Protein AF-A0A7V5C3E3-F1 (afdb_monomer_lite)

pLDDT: mean 86.96, std 15.39, range [32.84, 98.62]

Structure (mmCIF, N/CA/C/O backbone):
data_AF-A0A7V5C3E3-F1
#
_entry.id   AF-A0A7V5C3E3-F1
#
loop_
_atom_site.group_PDB
_atom_site.id
_atom_site.type_symbol
_atom_site.label_atom_id
_atom_site.label_alt_id
_atom_site.label_comp_id
_atom_site.label_asym_id
_atom_site.label_entity_id
_atom_site.label_seq_id
_atom_site.pdbx_PDB_ins_code
_atom_site.Cartn_x
_atom_site.Cartn_y
_atom_site.Cartn_z
_atom_site.occupancy
_atom_site.B_iso_or_equiv
_atom_site.auth_seq_id
_atom_site.auth_comp_id
_atom_site.auth_asym_id
_atom_site.auth_atom_id
_atom_site.pdbx_PDB_model_num
ATOM 1 N N . MET A 1 1 ? -16.998 13.649 22.412 1.00 50.53 1 MET A N 1
ATOM 2 C CA . MET A 1 1 ? -16.011 12.988 21.528 1.00 50.53 1 MET A CA 1
ATOM 3 C C . MET A 1 1 ? -15.447 14.058 20.609 1.00 50.53 1 MET A C 1
ATOM 5 O O . MET A 1 1 ? -16.243 14.805 20.057 1.00 50.53 1 MET A O 1
ATOM 9 N N . GLY A 1 2 ? -14.121 14.211 20.520 1.00 57.56 2 GLY A N 1
ATOM 10 C CA . GLY A 1 2 ? -13.509 15.128 19.543 1.00 57.56 2 GLY A CA 1
ATOM 11 C C . GLY A 1 2 ? -13.752 14.654 18.101 1.00 57.56 2 GLY A C 1
ATOM 12 O O . GLY A 1 2 ? -14.303 13.574 17.920 1.00 57.56 2 GLY A O 1
ATOM 13 N N . PRO A 1 3 ? -13.367 15.414 17.065 1.00 66.06 3 PRO A N 1
ATOM 14 C CA . PRO A 1 3 ? -13.504 14.966 15.680 1.00 66.06 3 PRO A CA 1
ATOM 15 C C . PRO A 1 3 ? -12.505 13.845 15.348 1.00 66.06 3 PRO A C 1
ATOM 17 O O . PRO A 1 3 ? -11.368 13.853 15.835 1.00 66.06 3 PRO A O 1
ATOM 20 N N . LEU A 1 4 ? -12.932 12.885 14.516 1.00 75.44 4 LEU A N 1
ATOM 21 C CA . LEU A 1 4 ? -12.029 11.980 13.798 1.00 75.44 4 LEU A CA 1
ATOM 22 C C . LEU A 1 4 ? -11.173 12.827 12.853 1.00 75.44 4 LEU A C 1
ATOM 24 O O . LEU A 1 4 ? -11.699 13.698 12.160 1.00 75.44 4 LEU A O 1
ATOM 28 N N . LYS A 1 5 ? -9.867 12.576 12.827 1.00 81.69 5 LYS A N 1
ATOM 29 C CA . LYS A 1 5 ? -8.926 13.279 11.952 1.00 81.69 5 LYS A CA 1
ATOM 30 C C . LYS A 1 5 ? -8.286 12.304 10.977 1.00 81.69 5 LYS A C 1
ATOM 32 O O . LYS A 1 5 ? -8.164 11.116 11.276 1.00 81.69 5 LYS A O 1
ATOM 37 N N . PHE A 1 6 ? -7.877 12.826 9.829 1.00 85.50 6 PHE A N 1
ATOM 38 C CA . PHE A 1 6 ? -7.011 12.099 8.912 1.00 85.50 6 PHE A CA 1
ATOM 39 C C . PHE A 1 6 ? -5.643 11.849 9.553 1.00 85.50 6 PHE A C 1
ATOM 41 O O . PHE A 1 6 ? -5.175 12.645 10.368 1.00 85.50 6 PHE A O 1
ATOM 48 N N . ASP A 1 7 ? -5.038 10.710 9.224 1.00 87.50 7 ASP A N 1
ATOM 49 C CA . ASP A 1 7 ? -3.775 10.280 9.818 1.00 87.50 7 ASP A CA 1
ATOM 50 C C . ASP A 1 7 ? -2.602 10.817 9.001 1.00 87.50 7 ASP A C 1
ATOM 52 O O . ASP A 1 7 ? -2.303 10.319 7.917 1.00 87.50 7 ASP A O 1
ATOM 56 N N . GLU A 1 8 ? -1.925 11.828 9.541 1.00 88.69 8 GLU A N 1
ATOM 57 C CA . GLU A 1 8 ? -0.841 12.540 8.857 1.00 88.69 8 GLU A CA 1
ATOM 58 C C . GLU A 1 8 ? 0.392 11.664 8.579 1.00 88.69 8 GLU A C 1
ATOM 60 O O . GLU A 1 8 ? 1.262 12.069 7.811 1.00 88.69 8 GLU A O 1
ATOM 65 N N . ARG A 1 9 ? 0.472 10.455 9.157 1.00 91.25 9 ARG A N 1
ATOM 66 C CA . ARG A 1 9 ? 1.574 9.509 8.916 1.00 91.25 9 ARG A CA 1
ATOM 67 C C . ARG A 1 9 ? 1.488 8.805 7.561 1.00 91.25 9 ARG A C 1
ATOM 69 O O . ARG A 1 9 ? 2.467 8.178 7.156 1.00 91.25 9 ARG A O 1
ATOM 76 N N . LEU A 1 10 ? 0.338 8.843 6.879 1.00 92.12 10 LEU A N 1
ATOM 77 C CA . LEU A 1 10 ? 0.231 8.301 5.524 1.00 92.12 10 LEU A CA 1
ATOM 78 C C . LEU A 1 10 ? 1.151 9.076 4.572 1.00 92.12 10 LEU A C 1
ATOM 80 O O . LEU A 1 10 ? 1.266 10.294 4.632 1.00 92.12 10 LEU A O 1
ATOM 84 N N . LEU A 1 11 ? 1.824 8.366 3.675 1.00 92.88 11 LEU A N 1
ATOM 85 C CA . LEU A 1 11 ? 2.775 8.965 2.742 1.00 92.88 11 LEU A CA 1
ATOM 86 C C . LEU A 1 11 ? 2.071 9.581 1.520 1.00 92.88 11 LEU A C 1
ATOM 88 O O . LEU A 1 11 ? 0.936 9.217 1.193 1.00 92.88 11 LEU A O 1
ATOM 92 N N . GLY A 1 12 ? 2.763 10.479 0.816 1.00 87.31 12 GLY A N 1
ATOM 93 C CA . GLY A 1 12 ? 2.259 11.183 -0.366 1.00 87.31 12 GLY A CA 1
ATOM 94 C C . GLY A 1 12 ? 1.992 12.672 -0.142 1.00 87.31 12 GLY A C 1
ATOM 95 O O . GLY A 1 12 ? 1.910 13.158 0.985 1.00 87.31 12 GLY A O 1
ATOM 96 N N . LYS A 1 13 ? 1.850 13.410 -1.250 1.00 76.94 13 LYS A N 1
ATOM 97 C CA . LYS A 1 13 ? 1.533 14.849 -1.266 1.00 76.94 13 LYS A CA 1
ATOM 98 C C . LYS A 1 13 ? 0.066 15.090 -1.626 1.00 76.94 13 LYS A C 1
ATOM 100 O O . LYS A 1 13 ? -0.484 14.402 -2.483 1.00 76.94 13 LYS A O 1
ATOM 105 N N . GLY A 1 14 ? -0.546 16.113 -1.026 1.00 76.62 14 GLY A N 1
ATOM 106 C CA . GLY A 1 14 ? -1.955 16.452 -1.250 1.00 76.62 14 GLY A CA 1
ATOM 107 C C . GLY A 1 14 ? -2.891 15.448 -0.575 1.00 76.62 14 GLY A C 1
ATOM 108 O O . GLY A 1 14 ? -2.757 15.188 0.619 1.00 76.62 14 GLY A O 1
ATOM 109 N N . ALA A 1 15 ? -3.827 14.867 -1.329 1.00 69.62 15 ALA A N 1
ATOM 110 C CA . ALA A 1 15 ? -4.643 13.761 -0.835 1.00 69.62 15 ALA A CA 1
ATOM 111 C C . ALA A 1 15 ? -3.777 12.492 -0.719 1.00 69.62 15 ALA A C 1
ATOM 113 O O . ALA A 1 15 ? -3.552 11.790 -1.707 1.00 69.62 15 ALA A O 1
ATOM 114 N N . GLN A 1 16 ? -3.271 12.220 0.488 1.00 81.38 16 GLN A N 1
ATOM 115 C CA . GLN A 1 16 ? -2.472 11.030 0.796 1.00 81.38 16 GLN A CA 1
ATOM 116 C C . GLN A 1 16 ? -3.199 9.758 0.336 1.00 81.38 16 GLN A C 1
ATOM 118 O O . GLN A 1 16 ? -4.378 9.538 0.638 1.00 81.38 16 GLN A O 1
ATOM 123 N N . VAL A 1 17 ? -2.500 8.898 -0.408 1.00 86.00 17 VAL A N 1
ATOM 124 C CA . VAL A 1 17 ? -3.123 7.706 -0.993 1.00 86.00 17 VAL A CA 1
ATOM 125 C C . VAL A 1 17 ? -3.569 6.759 0.115 1.00 86.00 17 VAL A C 1
ATOM 127 O O . VAL A 1 17 ? -2.775 6.363 0.964 1.00 86.00 17 VAL A O 1
ATOM 130 N N . GLY A 1 18 ? -4.838 6.355 0.076 1.00 88.81 18 GLY A N 1
ATOM 131 C CA . GLY A 1 18 ? -5.414 5.447 1.066 1.00 88.81 18 GLY A CA 1
ATOM 132 C C . GLY A 1 18 ? -5.976 6.144 2.305 1.00 88.81 18 GLY A C 1
ATOM 133 O O . GLY A 1 18 ? -6.512 5.449 3.166 1.00 88.81 18 GLY A O 1
ATOM 134 N N . ASN A 1 19 ? -5.939 7.4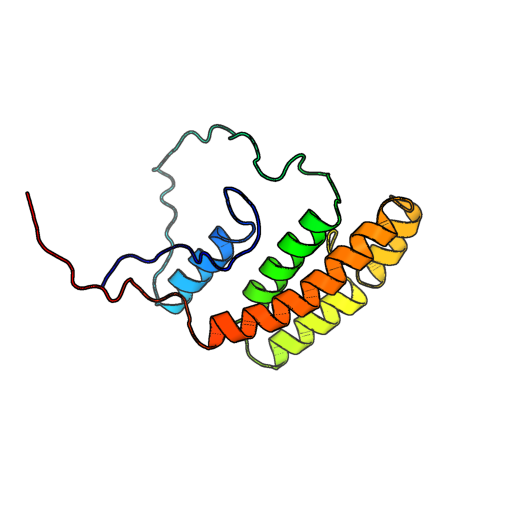80 2.377 1.00 90.00 19 ASN A N 1
ATOM 135 C CA . ASN A 1 19 ? -6.536 8.236 3.477 1.00 90.00 19 ASN A CA 1
ATOM 136 C C . ASN A 1 19 ? -8.017 7.879 3.696 1.00 90.00 19 ASN A C 1
ATOM 138 O O . ASN A 1 19 ? -8.403 7.506 4.801 1.00 90.00 19 ASN A O 1
ATOM 142 N N . ASP A 1 20 ? -8.819 7.840 2.629 1.00 89.81 20 ASP A N 1
ATOM 143 C CA . ASP A 1 20 ? -10.237 7.457 2.710 1.00 89.81 20 ASP A CA 1
ATOM 144 C C . ASP A 1 20 ? -10.434 6.030 3.235 1.00 89.81 20 ASP A C 1
ATOM 146 O O . ASP A 1 20 ? -11.352 5.757 4.012 1.00 89.81 20 ASP A O 1
ATOM 150 N N . SER A 1 21 ? -9.558 5.104 2.831 1.00 91.62 21 SER A N 1
ATOM 151 C CA . SER A 1 21 ? -9.608 3.708 3.281 1.00 91.62 21 SER A CA 1
ATOM 152 C C . SER A 1 21 ? -9.280 3.599 4.766 1.00 91.62 21 SER A C 1
ATOM 154 O O . SER A 1 21 ? -9.987 2.915 5.506 1.00 91.62 21 SER A O 1
ATOM 156 N N . TRP A 1 22 ? -8.239 4.301 5.216 1.00 90.12 22 TRP A N 1
ATOM 157 C CA . TRP A 1 22 ? -7.849 4.317 6.621 1.00 90.12 22 TRP A CA 1
ATOM 158 C C . TRP A 1 22 ? -8.902 4.986 7.504 1.00 90.12 22 TRP A C 1
ATOM 160 O O . TRP A 1 22 ? -9.289 4.440 8.541 1.00 90.12 22 TRP A O 1
ATOM 170 N N . PHE A 1 23 ? -9.435 6.122 7.058 1.00 88.44 23 PHE A N 1
ATOM 171 C CA . PHE A 1 23 ? -10.509 6.826 7.743 1.00 88.44 23 PHE A CA 1
ATOM 172 C C . PHE A 1 23 ? -11.761 5.949 7.859 1.00 88.44 23 PHE A C 1
ATOM 174 O O . PHE A 1 23 ? -12.308 5.791 8.948 1.00 88.44 23 PHE A O 1
ATOM 181 N N . SER A 1 24 ? -12.169 5.288 6.772 1.00 88.94 24 SER A N 1
ATOM 182 C CA . SER A 1 24 ? -13.326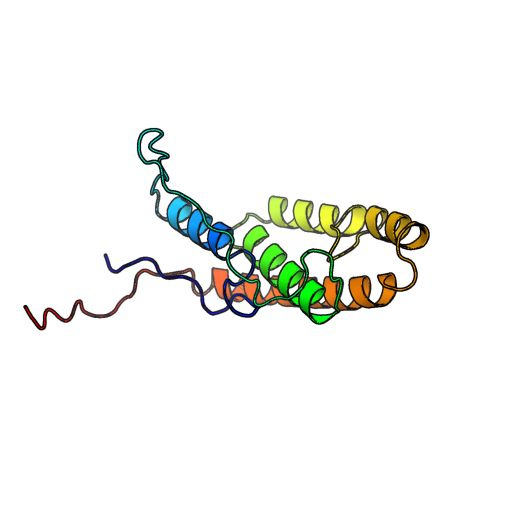 4.380 6.765 1.00 88.94 24 SER A CA 1
ATOM 183 C C . SER A 1 24 ? -13.147 3.190 7.712 1.00 88.94 24 SER A C 1
ATOM 185 O O . SER A 1 24 ? -14.082 2.810 8.422 1.00 88.94 24 SER A O 1
ATOM 187 N N . LEU A 1 25 ? -11.945 2.606 7.766 1.00 87.50 25 LEU A N 1
ATOM 188 C CA . LEU A 1 25 ? -11.624 1.555 8.734 1.00 87.50 25 LEU A CA 1
ATOM 189 C C . LEU A 1 25 ? -11.696 2.074 10.172 1.00 87.50 25 LEU A C 1
ATOM 191 O O . LEU A 1 25 ? -12.251 1.387 11.027 1.00 87.50 25 LEU A O 1
ATOM 195 N N . SER A 1 26 ? -11.215 3.291 10.424 1.00 85.56 26 SER A N 1
ATOM 196 C CA . SER A 1 26 ? -11.282 3.933 11.742 1.00 85.56 26 SER A CA 1
ATOM 197 C C . SER A 1 26 ? -12.730 4.178 12.180 1.00 85.56 26 SER A C 1
ATOM 199 O O . SER A 1 26 ? -13.103 3.839 13.301 1.00 85.56 26 SER A O 1
ATOM 201 N N . VAL A 1 27 ? -13.588 4.670 11.277 1.00 87.06 27 VAL A N 1
ATOM 202 C CA . VAL A 1 27 ? -15.038 4.815 11.511 1.00 87.06 27 VAL A CA 1
ATOM 203 C C . VAL A 1 27 ? -15.661 3.464 11.881 1.00 87.06 27 VAL A C 1
ATOM 205 O O . VAL A 1 27 ? -16.368 3.361 12.884 1.00 87.06 27 VAL A O 1
ATOM 208 N N . LYS A 1 28 ? -15.349 2.403 11.124 1.00 85.69 28 LYS A N 1
ATOM 209 C CA . LYS A 1 28 ? -15.855 1.048 11.392 1.00 85.69 28 LYS A CA 1
ATOM 210 C C . LYS A 1 28 ? -15.385 0.502 12.744 1.00 85.69 28 LYS A C 1
ATOM 212 O O . LYS A 1 28 ? -16.173 -0.124 13.448 1.00 85.69 28 LYS A O 1
ATOM 217 N N . GLN A 1 29 ? -14.123 0.721 13.114 1.00 81.69 29 GLN A N 1
ATOM 218 C CA . GLN A 1 29 ? -13.560 0.276 14.397 1.00 81.69 29 GLN A CA 1
ATOM 219 C C . GLN A 1 29 ? -14.225 0.945 15.603 1.00 81.69 29 GLN A C 1
ATOM 221 O O . GLN A 1 29 ? -14.298 0.344 16.671 1.00 81.69 29 GLN A O 1
ATOM 226 N N . LEU A 1 30 ? -14.765 2.151 15.422 1.00 82.38 30 LEU A N 1
ATOM 227 C CA . LEU A 1 30 ? -15.552 2.858 16.432 1.00 82.38 30 LEU A CA 1
ATOM 228 C C . LEU A 1 30 ? -17.010 2.378 16.526 1.00 82.38 30 LEU A C 1
ATOM 230 O O . LEU A 1 30 ? -17.790 2.942 17.289 1.00 82.38 30 LEU A O 1
ATOM 234 N N . GLY A 1 31 ? -17.407 1.372 15.740 1.00 86.75 31 GLY A N 1
ATOM 235 C CA . GLY A 1 31 ? -18.788 0.887 15.685 1.00 86.75 31 GLY A CA 1
ATOM 236 C C . GLY A 1 31 ? -19.747 1.826 14.946 1.00 86.75 31 GLY A C 1
ATOM 237 O O . GLY A 1 31 ? -20.956 1.596 14.952 1.00 86.75 31 GLY A O 1
ATOM 238 N N . LEU A 1 32 ? -19.226 2.870 14.292 1.00 86.94 32 LEU A N 1
ATOM 239 C CA . LEU A 1 32 ? -20.017 3.797 13.492 1.00 86.94 32 LEU A CA 1
ATOM 240 C C . LEU A 1 32 ? -20.315 3.190 12.116 1.00 86.94 32 LEU A C 1
ATOM 242 O O . LEU A 1 32 ? -19.520 2.433 11.552 1.00 86.94 32 LEU A O 1
ATOM 246 N N . LYS A 1 33 ? -21.474 3.542 11.555 1.00 87.19 33 LYS A N 1
ATOM 247 C CA . LYS A 1 33 ? -21.901 3.103 10.222 1.00 87.19 33 LYS A CA 1
ATOM 248 C C . LYS A 1 33 ? -21.828 4.268 9.246 1.00 87.19 33 LYS A C 1
ATOM 250 O O . LYS A 1 33 ? -22.360 5.338 9.520 1.00 87.19 33 LYS A O 1
ATOM 255 N N . VAL A 1 34 ? -21.212 4.031 8.092 1.00 85.75 34 VAL A N 1
ATOM 256 C CA . VAL A 1 34 ? -21.278 4.945 6.948 1.00 85.75 34 VAL A CA 1
ATOM 257 C C . VAL A 1 34 ? -22.580 4.659 6.203 1.00 85.75 34 VAL A C 1
ATOM 259 O O . VAL A 1 34 ? -22.825 3.517 5.816 1.00 85.75 34 VAL A O 1
ATOM 262 N N . MET A 1 35 ? -23.423 5.677 6.030 1.00 90.06 35 MET A N 1
ATOM 263 C CA . MET A 1 35 ? -24.679 5.584 5.282 1.00 90.06 35 MET A CA 1
ATOM 264 C C . MET A 1 35 ? -24.592 6.457 4.034 1.00 90.06 35 MET A C 1
ATOM 266 O O . MET A 1 35 ? -24.212 7.623 4.118 1.00 90.06 35 MET A O 1
ATOM 270 N N . LEU A 1 36 ? -24.955 5.892 2.885 1.00 90.81 36 LEU A N 1
ATOM 271 C CA . LEU A 1 36 ? -25.112 6.645 1.645 1.00 90.81 36 LEU A CA 1
ATOM 272 C C . LEU A 1 36 ? -26.552 7.152 1.570 1.00 90.81 36 LEU A C 1
ATOM 274 O O . LEU A 1 36 ? -27.485 6.352 1.614 1.00 90.81 36 LEU A O 1
ATOM 278 N N . ASN A 1 37 ? -26.734 8.466 1.453 1.00 94.19 37 ASN A N 1
ATOM 279 C CA . ASN A 1 37 ? -28.034 9.050 1.147 1.00 94.19 37 ASN A CA 1
ATOM 280 C C . ASN A 1 37 ? -28.131 9.271 -0.373 1.00 94.19 37 ASN A C 1
ATOM 282 O O . ASN A 1 37 ? -27.465 10.173 -0.876 1.00 94.19 37 ASN A O 1
ATOM 286 N N . PRO A 1 38 ? -28.955 8.506 -1.110 1.00 92.19 38 PRO A N 1
ATOM 287 C CA . PRO A 1 38 ? -29.058 8.651 -2.562 1.00 92.19 38 PRO A CA 1
ATOM 288 C C . PRO A 1 38 ? -29.668 9.991 -3.002 1.00 92.19 38 PRO A C 1
ATOM 290 O O . PRO A 1 38 ? -29.508 10.370 -4.155 1.00 92.19 38 PRO A O 1
ATOM 293 N N . GLN A 1 39 ? -30.355 10.709 -2.106 1.00 95.94 39 GLN A N 1
ATOM 294 C CA . GLN A 1 39 ? -30.904 12.043 -2.383 1.00 95.94 39 GLN A CA 1
ATOM 295 C C . GLN A 1 39 ? -29.869 13.160 -2.183 1.00 95.94 39 GLN A C 1
ATOM 297 O O . GLN A 1 39 ? -30.090 14.292 -2.604 1.00 95.94 39 GLN A O 1
ATOM 302 N N . ALA A 1 40 ? -28.738 12.864 -1.535 1.00 92.75 40 ALA A N 1
ATOM 303 C CA . ALA A 1 40 ? -27.642 13.809 -1.377 1.00 92.75 40 ALA A CA 1
ATOM 304 C C . ALA A 1 40 ? -26.758 13.779 -2.632 1.00 92.75 40 ALA A C 1
ATOM 306 O O . ALA A 1 40 ? -25.753 13.071 -2.689 1.00 92.75 40 ALA A O 1
ATOM 307 N N . MET A 1 41 ? -27.162 14.532 -3.654 1.00 92.44 41 MET A N 1
ATOM 308 C CA . MET A 1 41 ? -26.378 14.713 -4.874 1.00 92.44 41 MET A CA 1
ATOM 309 C C . MET A 1 41 ? -25.327 15.807 -4.677 1.00 92.44 41 MET A C 1
ATOM 311 O O . MET A 1 41 ? -25.639 16.899 -4.209 1.00 92.44 41 MET A O 1
ATOM 315 N N . VAL A 1 42 ? -24.081 15.506 -5.042 1.00 90.56 42 VAL A N 1
ATOM 316 C CA . VAL A 1 42 ? -22.963 16.455 -5.009 1.00 90.56 42 VAL A CA 1
ATOM 317 C C . VAL A 1 42 ? -22.216 16.357 -6.332 1.00 90.56 42 VAL A C 1
ATOM 319 O O . VAL A 1 42 ? -21.764 15.274 -6.708 1.00 90.56 42 VAL A O 1
ATOM 322 N N . ASP A 1 43 ? -22.066 17.486 -7.019 1.00 93.12 43 ASP A N 1
ATOM 323 C CA . ASP A 1 43 ? -21.282 17.559 -8.248 1.00 93.12 43 ASP A CA 1
ATOM 324 C C . ASP A 1 43 ? -19.788 17.431 -7.927 1.00 93.12 43 ASP A C 1
ATOM 326 O O . ASP A 1 43 ? -19.204 18.260 -7.225 1.00 93.12 43 ASP A O 1
ATOM 330 N N . HIS A 1 44 ? -19.154 16.372 -8.435 1.00 87.31 44 HIS A N 1
ATOM 331 C CA . HIS A 1 44 ? -17.731 16.129 -8.222 1.00 87.31 44 HIS A CA 1
ATOM 332 C C . HIS A 1 44 ? -16.907 16.667 -9.395 1.00 87.31 44 HIS A C 1
ATOM 334 O O . HIS A 1 44 ? -16.773 16.017 -10.435 1.00 87.31 44 HIS A O 1
ATOM 340 N N . PHE A 1 45 ? -16.268 17.818 -9.203 1.00 86.50 45 PHE A N 1
ATOM 341 C CA . PHE A 1 45 ? -15.311 18.348 -10.173 1.00 86.50 45 PHE A CA 1
ATOM 342 C C . PHE A 1 45 ? -13.935 17.692 -9.986 1.00 86.50 45 PHE A C 1
ATOM 344 O O . PHE A 1 45 ? -13.447 17.590 -8.857 1.00 86.50 45 PHE A O 1
ATOM 351 N N . PRO A 1 46 ? -13.293 17.199 -11.059 1.00 81.38 46 PRO A N 1
ATOM 352 C CA . PRO A 1 46 ? -11.973 16.594 -10.951 1.00 81.38 46 PRO A CA 1
ATOM 353 C C . PRO A 1 46 ? -10.947 17.648 -10.521 1.00 81.38 46 PRO A C 1
ATOM 355 O O . PRO A 1 46 ? -10.770 18.662 -11.189 1.00 81.38 46 PRO A O 1
ATOM 358 N N . ALA A 1 47 ? -10.254 17.387 -9.415 1.00 80.50 47 ALA A N 1
ATOM 359 C CA . ALA A 1 47 ? -9.139 18.212 -8.971 1.00 80.50 47 ALA A CA 1
ATOM 360 C C . ALA A 1 47 ? -7.837 17.821 -9.687 1.00 80.50 47 ALA A C 1
ATOM 362 O O . ALA A 1 47 ? -7.635 16.658 -10.065 1.00 80.50 47 ALA A O 1
ATOM 363 N N . GLU A 1 48 ? -6.932 18.789 -9.828 1.00 80.75 48 GLU A N 1
ATOM 364 C CA . GLU A 1 48 ? -5.570 18.533 -10.286 1.00 80.75 48 GLU A CA 1
ATOM 365 C C . GLU A 1 48 ? -4.829 17.626 -9.290 1.00 80.75 48 GLU A C 1
ATOM 367 O O . GLU A 1 48 ? -4.989 17.728 -8.070 1.00 80.75 48 GLU A O 1
ATOM 372 N N . ARG A 1 49 ? -4.031 16.688 -9.808 1.00 75.38 49 ARG A N 1
ATOM 373 C CA . ARG A 1 49 ? -3.340 15.692 -8.984 1.00 75.38 49 ARG A CA 1
ATOM 374 C C . ARG A 1 49 ? -1.974 16.188 -8.533 1.00 75.38 49 ARG A C 1
ATOM 376 O O . ARG A 1 49 ? -1.072 16.352 -9.348 1.00 75.38 49 ARG A O 1
ATOM 383 N N . ALA A 1 50 ? -1.790 16.290 -7.220 1.00 77.25 50 ALA A N 1
ATOM 384 C CA . ALA A 1 50 ? -0.497 16.615 -6.619 1.00 77.25 50 ALA A CA 1
ATOM 385 C C . ALA A 1 50 ? 0.564 15.501 -6.793 1.00 77.25 50 ALA A C 1
ATOM 387 O O . ALA A 1 50 ? 1.759 15.782 -6.742 1.00 77.25 50 ALA A O 1
ATOM 388 N N . ASP A 1 51 ? 0.152 14.245 -7.016 1.00 71.75 51 ASP A N 1
ATOM 389 C CA . ASP A 1 51 ? 1.020 13.060 -7.145 1.00 71.75 51 ASP A CA 1
ATOM 390 C C . ASP A 1 51 ? 1.370 12.698 -8.609 1.00 71.75 51 ASP A C 1
ATOM 392 O O . ASP A 1 51 ? 1.803 11.576 -8.917 1.00 71.75 51 ASP A O 1
ATOM 396 N N . GLY A 1 52 ? 1.163 13.644 -9.530 1.00 76.00 52 GLY A N 1
ATOM 397 C CA . GLY A 1 52 ? 1.443 13.505 -10.958 1.00 76.00 52 GLY A CA 1
ATOM 398 C C . GLY A 1 52 ? 0.466 12.592 -11.711 1.00 76.00 52 GLY A C 1
ATOM 399 O O . GLY A 1 52 ? -0.618 12.249 -11.238 1.00 76.00 52 GLY A O 1
ATOM 400 N N . ALA A 1 53 ? 0.857 12.181 -12.924 1.00 80.75 53 ALA A N 1
ATOM 401 C CA . ALA A 1 53 ? 0.009 11.374 -13.804 1.00 80.75 53 ALA A CA 1
ATOM 402 C C . ALA A 1 53 ? -0.420 10.040 -13.161 1.00 80.75 53 ALA A C 1
ATOM 404 O O . ALA A 1 53 ? 0.339 9.389 -12.438 1.00 80.75 53 ALA A O 1
ATOM 405 N N . ARG A 1 54 ? -1.649 9.599 -13.453 1.00 76.12 54 ARG A N 1
ATOM 406 C CA . ARG A 1 54 ? -2.254 8.382 -12.873 1.00 76.12 54 ARG A CA 1
ATOM 407 C C . ARG A 1 54 ? -1.475 7.102 -13.189 1.00 76.12 54 ARG A C 1
ATOM 409 O O . ARG A 1 54 ? -1.461 6.174 -12.374 1.00 76.12 54 ARG A O 1
ATOM 416 N N . ASP A 1 55 ? -0.834 7.087 -14.351 1.00 82.62 55 ASP A N 1
ATOM 417 C CA . ASP A 1 55 ? -0.107 5.938 -14.886 1.00 82.62 55 ASP A CA 1
ATOM 418 C C . ASP A 1 55 ? 1.411 6.084 -14.767 1.00 82.62 55 ASP A C 1
ATOM 420 O O . ASP A 1 55 ? 2.153 5.230 -15.249 1.00 82.62 55 ASP A O 1
ATOM 424 N N . SER A 1 56 ? 1.891 7.126 -14.076 1.00 87.31 56 SER A N 1
ATOM 425 C CA . SER A 1 56 ? 3.306 7.214 -13.736 1.00 87.31 56 SER A CA 1
ATOM 426 C C . SER A 1 56 ? 3.672 6.108 -12.740 1.00 87.31 56 SER A C 1
ATOM 428 O O . SER A 1 56 ? 2.958 5.829 -11.776 1.00 87.31 56 SER A O 1
ATOM 430 N N . LEU A 1 57 ? 4.798 5.445 -12.992 1.00 91.31 57 LEU A N 1
ATOM 431 C CA . LEU A 1 57 ? 5.326 4.358 -12.162 1.00 91.31 57 LEU A CA 1
ATOM 432 C C . LEU A 1 57 ? 6.712 4.738 -11.647 1.00 91.31 57 LEU A C 1
ATOM 434 O O . LEU A 1 57 ? 7.694 4.016 -11.811 1.00 91.31 57 LEU A O 1
ATOM 438 N N . THR A 1 58 ? 6.792 5.926 -11.049 1.00 93.88 58 THR A N 1
ATOM 439 C CA . THR A 1 58 ? 8.019 6.393 -10.406 1.00 93.88 58 THR A CA 1
ATOM 440 C C . THR A 1 58 ? 8.310 5.557 -9.162 1.00 93.88 58 THR A C 1
ATOM 442 O O . THR A 1 58 ? 7.407 4.971 -8.555 1.00 93.88 58 THR A O 1
ATOM 445 N N . LYS A 1 59 ? 9.586 5.513 -8.761 1.00 95.62 59 LYS A N 1
ATOM 446 C CA . LYS A 1 59 ? 10.014 4.804 -7.548 1.00 95.62 59 LYS A CA 1
ATOM 447 C C . LYS A 1 59 ? 9.248 5.303 -6.321 1.00 95.62 59 LYS A C 1
ATOM 449 O O . LYS A 1 59 ? 8.737 4.484 -5.565 1.00 95.62 59 LYS A O 1
ATOM 454 N N . GLU A 1 60 ? 9.153 6.625 -6.177 1.00 94.19 60 GLU A N 1
ATOM 455 C CA . GLU A 1 60 ? 8.472 7.300 -5.067 1.00 94.19 60 GLU A CA 1
ATOM 456 C C . GLU A 1 60 ? 6.999 6.898 -5.002 1.00 94.19 60 GLU A C 1
ATOM 458 O O . GLU A 1 60 ? 6.529 6.400 -3.987 1.00 94.19 60 GLU A O 1
ATOM 463 N N . LYS A 1 61 ? 6.287 6.979 -6.131 1.00 93.50 61 LYS A N 1
ATOM 464 C CA . LYS A 1 61 ? 4.865 6.637 -6.183 1.00 93.50 61 LYS A CA 1
ATOM 465 C C . LYS A 1 61 ? 4.619 5.175 -5.831 1.00 93.50 61 LYS A C 1
ATOM 467 O O . LYS A 1 61 ? 3.693 4.879 -5.078 1.00 93.50 61 LYS A O 1
ATOM 472 N N . CYS A 1 62 ? 5.455 4.263 -6.336 1.00 96.06 62 CYS A N 1
ATOM 473 C CA . CYS A 1 62 ? 5.376 2.842 -5.989 1.00 96.06 62 CYS A CA 1
ATOM 474 C C . CYS A 1 62 ? 5.647 2.606 -4.496 1.00 96.06 62 CYS A C 1
ATOM 476 O O . CYS A 1 62 ? 4.952 1.800 -3.876 1.00 96.06 62 CYS A O 1
ATOM 478 N N . PHE A 1 63 ? 6.613 3.327 -3.923 1.00 97.25 63 PHE A N 1
ATOM 479 C CA . PHE A 1 63 ? 6.943 3.281 -2.503 1.00 97.25 63 PHE A CA 1
ATOM 480 C C . PHE A 1 63 ? 5.783 3.758 -1.628 1.00 97.25 63 PHE A C 1
ATOM 482 O O . PHE A 1 63 ? 5.298 2.985 -0.805 1.00 97.25 63 PHE A O 1
ATOM 489 N N . GLU A 1 64 ? 5.297 4.980 -1.843 1.00 95.69 64 GLU A N 1
ATOM 490 C CA . GLU A 1 64 ? 4.235 5.596 -1.041 1.00 95.69 64 GLU A CA 1
ATOM 491 C C . GLU A 1 64 ? 2.925 4.803 -1.132 1.00 95.69 64 GLU A C 1
ATOM 493 O O . GLU A 1 64 ? 2.323 4.472 -0.109 1.00 95.69 64 GLU A O 1
ATOM 498 N N . ASN A 1 65 ? 2.513 4.418 -2.351 1.00 95.12 65 ASN A N 1
ATOM 499 C CA . ASN A 1 65 ? 1.293 3.630 -2.556 1.00 95.12 65 ASN A CA 1
ATOM 500 C C . ASN A 1 65 ? 1.387 2.278 -1.845 1.00 95.12 65 ASN A C 1
ATOM 502 O O . ASN A 1 65 ? 0.431 1.857 -1.193 1.00 95.12 65 ASN A O 1
ATOM 506 N N . THR A 1 66 ? 2.528 1.591 -1.961 1.00 97.69 66 THR A N 1
ATOM 507 C CA . THR A 1 66 ? 2.691 0.271 -1.342 1.00 97.69 66 THR A CA 1
ATOM 508 C C . THR A 1 66 ? 2.783 0.377 0.174 1.00 97.69 66 THR A C 1
ATOM 510 O O . THR A 1 66 ? 2.131 -0.402 0.864 1.00 97.69 66 THR A O 1
ATOM 513 N N . ALA A 1 67 ? 3.537 1.342 0.703 1.00 97.81 67 ALA A N 1
ATOM 514 C CA . ALA A 1 67 ? 3.678 1.541 2.140 1.00 97.81 67 ALA A CA 1
ATOM 515 C C . ALA A 1 67 ? 2.328 1.817 2.804 1.00 97.81 67 ALA A C 1
ATOM 517 O O . ALA A 1 67 ? 1.968 1.124 3.757 1.00 97.81 67 ALA A O 1
ATOM 518 N N . ASN A 1 68 ? 1.541 2.743 2.250 1.00 96.62 68 ASN A N 1
ATOM 519 C CA . ASN A 1 68 ? 0.210 3.044 2.768 1.00 96.62 68 ASN A CA 1
ATOM 520 C C . ASN A 1 68 ? -0.723 1.836 2.635 1.00 96.62 68 ASN A C 1
ATOM 522 O O . ASN A 1 68 ? -1.378 1.457 3.604 1.00 96.62 68 ASN A O 1
ATOM 526 N N . TYR A 1 69 ? -0.757 1.183 1.467 1.00 96.62 69 TYR A N 1
ATOM 527 C CA . TYR A 1 69 ? -1.636 0.035 1.238 1.00 96.62 69 TYR A CA 1
ATOM 528 C C . TYR A 1 69 ? -1.342 -1.128 2.191 1.00 96.62 69 TYR A C 1
ATOM 530 O O . TYR A 1 69 ? -2.267 -1.696 2.774 1.00 96.62 69 TYR A O 1
ATOM 538 N N . VAL A 1 70 ? -0.065 -1.463 2.386 1.00 97.62 70 VAL A N 1
ATOM 539 C CA . VAL A 1 70 ? 0.356 -2.510 3.323 1.00 97.62 70 VAL A CA 1
ATOM 540 C C . VAL A 1 70 ? 0.015 -2.114 4.751 1.00 97.62 70 VAL A C 1
ATOM 542 O O . VAL A 1 70 ? -0.605 -2.915 5.449 1.00 97.62 70 VAL A O 1
ATOM 545 N N . ALA A 1 71 ? 0.346 -0.887 5.167 1.00 95.94 71 ALA A N 1
ATOM 546 C CA . ALA A 1 71 ? 0.058 -0.413 6.514 1.00 95.94 71 ALA A CA 1
ATOM 547 C C . ALA A 1 71 ? -1.435 -0.514 6.838 1.00 95.94 71 ALA A C 1
ATOM 549 O O . ALA A 1 71 ? -1.813 -1.117 7.840 1.00 95.94 71 ALA A O 1
ATOM 550 N N . ILE A 1 72 ? -2.288 -0.006 5.952 1.00 94.44 72 ILE A N 1
ATOM 551 C CA . ILE A 1 72 ? -3.745 -0.032 6.106 1.00 94.44 72 ILE A CA 1
ATOM 552 C C . ILE A 1 72 ? -4.274 -1.471 6.137 1.00 94.44 72 ILE A C 1
ATOM 554 O O . ILE A 1 72 ? -5.092 -1.810 6.990 1.00 94.44 72 ILE A O 1
ATOM 558 N N . SER A 1 73 ? -3.802 -2.327 5.228 1.00 94.94 73 SER A N 1
ATOM 559 C CA . SER A 1 73 ? -4.351 -3.677 5.048 1.00 94.94 73 SER A CA 1
ATOM 560 C C . SER A 1 73 ? -4.001 -4.635 6.181 1.00 94.94 73 SER A C 1
ATOM 562 O O . SER A 1 73 ? -4.771 -5.551 6.457 1.00 94.94 73 SER A O 1
ATOM 564 N N . VAL A 1 74 ? -2.841 -4.463 6.820 1.00 95.00 74 VAL A N 1
ATOM 565 C CA . VAL A 1 74 ? -2.387 -5.374 7.882 1.00 95.00 74 VAL A CA 1
ATOM 566 C C . VAL A 1 74 ? -2.686 -4.857 9.286 1.00 95.00 74 VAL A C 1
ATOM 568 O O . VAL A 1 74 ? -2.787 -5.666 10.207 1.00 95.00 74 VAL A O 1
ATOM 571 N N . SER A 1 75 ? -2.886 -3.550 9.467 1.00 91.56 75 SER A N 1
ATOM 572 C CA . SER A 1 75 ? -3.148 -2.981 10.793 1.00 91.56 75 SER A CA 1
ATOM 573 C C . SER A 1 75 ? -4.439 -3.512 11.400 1.00 91.56 75 SER A C 1
ATOM 575 O O . SER A 1 75 ? -5.486 -3.548 10.750 1.00 91.56 75 SER A O 1
ATOM 577 N N . ASN A 1 76 ? -4.366 -3.893 12.677 1.00 85.19 76 ASN A N 1
ATOM 578 C CA . ASN A 1 76 ? -5.498 -4.403 13.457 1.00 85.19 76 ASN A CA 1
ATOM 579 C C . ASN A 1 76 ? -6.134 -5.683 12.876 1.00 85.19 76 ASN A C 1
ATOM 581 O O . ASN A 1 76 ? -7.273 -6.017 13.201 1.00 85.19 76 ASN A O 1
ATOM 585 N N . GLN A 1 77 ? -5.413 -6.405 12.012 1.00 90.50 77 GLN A N 1
ATOM 586 C CA . GLN A 1 77 ? -5.833 -7.710 11.507 1.00 90.50 77 GLN A CA 1
ATOM 587 C C . GLN A 1 77 ? -5.263 -8.847 12.356 1.00 90.50 77 GLN A C 1
ATOM 589 O O . GLN A 1 77 ? -4.166 -8.753 12.913 1.00 90.50 77 GLN A O 1
ATOM 594 N N . ASN A 1 78 ? -5.985 -9.968 12.397 1.00 93.75 78 ASN A N 1
ATOM 595 C CA . ASN A 1 78 ? -5.469 -11.196 12.996 1.00 93.75 78 ASN A CA 1
ATOM 596 C C . ASN A 1 78 ? -4.296 -11.779 12.177 1.00 93.75 78 ASN A C 1
ATOM 598 O O . ASN A 1 78 ? -4.091 -11.450 11.004 1.00 93.75 78 ASN A O 1
ATOM 602 N N . LEU A 1 79 ? -3.530 -12.676 12.803 1.00 94.62 79 LEU A N 1
ATOM 603 C CA . LEU A 1 79 ? -2.309 -13.235 12.218 1.00 94.62 79 LEU A CA 1
ATOM 604 C C . LEU A 1 79 ? -2.562 -14.014 10.917 1.00 94.62 79 LEU A C 1
ATOM 606 O O . LEU A 1 79 ? -1.750 -13.954 9.997 1.00 94.62 79 LEU A O 1
ATOM 610 N N . TRP A 1 80 ? -3.702 -14.699 10.805 1.00 96.94 80 TRP A N 1
ATOM 611 C CA . TRP A 1 80 ? -4.051 -15.478 9.616 1.00 96.94 80 TRP A CA 1
ATOM 612 C C . TRP A 1 80 ? -4.351 -14.593 8.404 1.00 96.94 80 TRP A C 1
ATOM 614 O O . TRP A 1 80 ? -3.898 -14.872 7.293 1.00 96.94 80 TRP A O 1
ATOM 624 N N . THR A 1 81 ? -5.064 -13.484 8.612 1.00 95.12 81 THR A N 1
ATOM 625 C CA . THR A 1 81 ? -5.304 -12.479 7.572 1.00 95.12 81 THR A CA 1
ATOM 626 C C . THR A 1 81 ? -3.993 -11.833 7.129 1.00 95.12 81 THR A C 1
ATOM 628 O O . THR A 1 81 ? -3.750 -11.721 5.927 1.00 95.12 81 THR A O 1
ATOM 631 N N . LYS A 1 82 ? -3.106 -11.486 8.076 1.00 95.75 82 LYS A N 1
ATOM 632 C CA . LYS A 1 82 ? -1.758 -10.971 7.771 1.00 95.75 82 LYS A CA 1
ATOM 633 C C . LYS A 1 82 ? -0.953 -11.971 6.933 1.00 95.75 82 LYS A C 1
ATOM 635 O O . LYS A 1 82 ? -0.358 -11.589 5.930 1.00 95.75 82 LYS A O 1
ATOM 640 N N . PHE A 1 83 ? -0.986 -13.255 7.291 1.00 97.00 83 PHE A N 1
ATOM 641 C CA . PHE A 1 83 ? -0.314 -14.315 6.538 1.00 97.00 83 PHE A CA 1
ATOM 642 C C . PHE A 1 83 ? -0.842 -14.431 5.102 1.00 97.00 83 PHE A C 1
ATOM 644 O O . PHE A 1 83 ? -0.062 -14.351 4.154 1.00 97.00 83 PHE A O 1
ATOM 651 N N . LYS A 1 84 ? -2.167 -14.527 4.917 1.00 97.88 84 LYS A N 1
ATOM 652 C CA . LYS A 1 84 ? -2.796 -14.553 3.584 1.00 97.88 84 LYS A CA 1
ATOM 653 C C . LYS A 1 84 ? -2.423 -13.333 2.742 1.00 97.88 84 LYS A C 1
ATOM 655 O O . LYS A 1 84 ? -2.149 -13.474 1.554 1.00 97.88 84 LYS A O 1
ATOM 660 N N . PHE A 1 85 ? -2.381 -12.151 3.355 1.00 97.31 85 PHE A N 1
ATOM 661 C CA . PHE A 1 85 ? -1.989 -10.912 2.690 1.00 97.31 85 PHE A CA 1
ATOM 662 C C . PHE A 1 85 ? -0.536 -10.945 2.188 1.00 97.31 85 PHE A C 1
ATOM 664 O O . PHE A 1 85 ? -0.268 -10.513 1.064 1.00 97.31 85 PHE A O 1
ATOM 671 N N . ILE A 1 86 ? 0.389 -11.489 2.987 1.00 97.31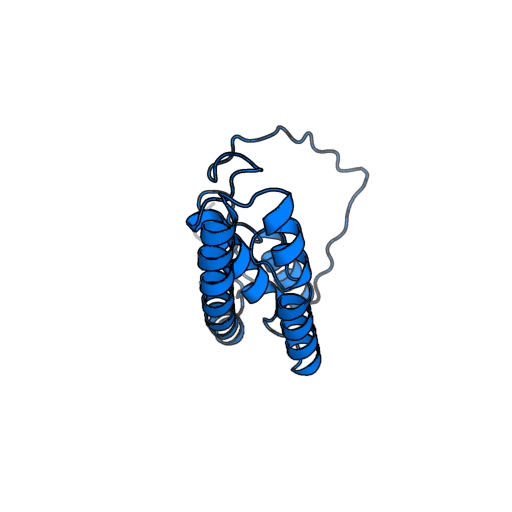 86 ILE A N 1
ATOM 672 C CA . ILE A 1 86 ? 1.797 -11.665 2.600 1.00 97.31 86 ILE A CA 1
ATOM 673 C C . ILE A 1 86 ? 1.914 -12.669 1.447 1.00 97.31 86 ILE A C 1
ATOM 675 O O . ILE A 1 86 ? 2.572 -12.371 0.452 1.00 97.31 86 ILE A O 1
ATOM 679 N N . ILE A 1 87 ? 1.236 -13.820 1.536 1.00 98.19 87 ILE A N 1
ATOM 680 C CA . ILE A 1 87 ? 1.216 -14.821 0.455 1.00 98.19 87 ILE A CA 1
ATOM 681 C C . ILE A 1 87 ? 0.667 -14.215 -0.839 1.00 98.19 87 ILE A C 1
ATOM 683 O O . ILE A 1 87 ? 1.268 -14.379 -1.899 1.00 98.19 87 ILE A O 1
ATOM 687 N N . PHE A 1 88 ? -0.427 -13.454 -0.758 1.00 98.25 88 PHE A N 1
ATOM 688 C CA . PHE A 1 88 ? -0.970 -12.736 -1.908 1.00 98.25 88 PHE A CA 1
ATOM 689 C C . PHE A 1 88 ? 0.055 -11.769 -2.516 1.00 98.25 88 PHE A C 1
ATOM 691 O O . PHE A 1 88 ? 0.207 -11.750 -3.735 1.00 98.25 88 PHE A O 1
ATOM 698 N N . HIS A 1 89 ? 0.784 -10.999 -1.703 1.00 97.75 89 HIS A N 1
ATOM 699 C CA . HIS A 1 89 ? 1.795 -10.065 -2.212 1.00 97.75 89 HIS A CA 1
ATOM 700 C C . HIS A 1 89 ? 2.974 -10.760 -2.888 1.00 97.75 89 HIS A C 1
ATOM 702 O O . HIS A 1 89 ? 3.459 -10.271 -3.904 1.00 97.75 89 HIS A O 1
ATOM 708 N N . LEU A 1 90 ? 3.410 -11.901 -2.354 1.00 98.25 90 LEU A N 1
ATOM 709 C CA . LEU A 1 90 ? 4.494 -12.685 -2.939 1.00 98.25 90 LEU A CA 1
ATOM 710 C C . LEU A 1 90 ? 4.077 -13.314 -4.272 1.00 98.25 90 LEU A C 1
ATOM 712 O O . LEU A 1 90 ? 4.806 -13.203 -5.255 1.00 98.25 90 LEU A O 1
ATOM 716 N N . LEU A 1 91 ? 2.906 -13.954 -4.328 1.00 98.44 91 LEU A N 1
ATOM 717 C CA . LEU A 1 91 ? 2.461 -14.687 -5.518 1.00 98.44 91 LEU A CA 1
ATOM 718 C C . LEU A 1 91 ? 1.922 -13.760 -6.608 1.00 98.44 91 LEU A C 1
ATOM 720 O O . LEU A 1 91 ? 2.240 -13.920 -7.786 1.00 98.44 91 LEU A O 1
ATOM 724 N N . ILE A 1 92 ? 1.104 -12.789 -6.214 1.00 98.31 92 ILE A N 1
ATOM 725 C CA . ILE A 1 92 ? 0.378 -11.916 -7.132 1.00 98.31 92 ILE A CA 1
ATOM 726 C C . ILE A 1 92 ? 0.931 -10.501 -7.002 1.00 98.31 92 ILE A C 1
ATOM 728 O O . ILE A 1 92 ? 1.547 -9.995 -7.940 1.00 98.31 92 ILE A O 1
ATOM 732 N N . GLY A 1 93 ? 0.770 -9.882 -5.833 1.00 96.44 93 GLY A N 1
ATOM 733 C CA . GLY A 1 93 ? 1.080 -8.473 -5.613 1.00 96.44 93 GLY A CA 1
ATOM 734 C C . GLY A 1 93 ? 0.126 -7.557 -6.370 1.00 96.44 93 GLY A C 1
ATOM 735 O O . GLY A 1 93 ? -1.041 -7.876 -6.596 1.00 96.44 93 GLY A O 1
ATOM 736 N N . ASN A 1 94 ? 0.613 -6.387 -6.758 1.00 95.00 94 ASN A N 1
ATOM 737 C CA . ASN A 1 94 ? -0.160 -5.408 -7.511 1.00 95.00 94 ASN A CA 1
ATOM 738 C C . ASN A 1 94 ? 0.745 -4.613 -8.466 1.00 95.00 94 ASN A C 1
ATOM 740 O O . ASN A 1 94 ? 1.944 -4.868 -8.586 1.00 95.00 94 ASN A O 1
ATOM 744 N N . ARG A 1 95 ? 0.170 -3.622 -9.157 1.00 93.56 95 ARG A N 1
ATOM 745 C CA . ARG A 1 95 ? 0.897 -2.820 -10.153 1.00 93.56 95 ARG A CA 1
ATOM 746 C C . ARG A 1 95 ? 2.060 -1.988 -9.590 1.00 93.56 95 ARG A C 1
ATOM 748 O O . ARG A 1 95 ? 2.921 -1.614 -10.378 1.00 93.56 95 ARG A O 1
ATOM 755 N N . PHE A 1 96 ? 2.055 -1.681 -8.292 1.00 95.88 96 PHE A N 1
ATOM 756 C CA . PHE A 1 96 ? 3.062 -0.872 -7.597 1.00 95.88 96 PHE A CA 1
ATOM 757 C C . PHE A 1 96 ? 4.064 -1.716 -6.799 1.00 95.88 96 PHE A C 1
ATOM 759 O O . PHE A 1 96 ? 5.189 -1.277 -6.596 1.00 95.88 96 PHE A O 1
ATOM 766 N N . CYS A 1 97 ? 3.680 -2.927 -6.391 1.00 97.94 97 CYS A N 1
ATOM 767 C CA . CYS A 1 97 ? 4.542 -3.910 -5.739 1.00 97.94 97 CYS A CA 1
ATOM 768 C C . CYS A 1 97 ? 4.285 -5.299 -6.343 1.00 97.94 97 CYS A C 1
ATOM 770 O O . CYS A 1 97 ? 3.353 -5.990 -5.918 1.00 97.94 97 CYS A O 1
ATOM 772 N N . PRO A 1 98 ? 5.050 -5.696 -7.371 1.00 98.12 98 PRO A N 1
ATOM 773 C CA . PRO A 1 98 ? 4.799 -6.921 -8.111 1.00 98.12 98 PRO A CA 1
ATOM 774 C C . PRO A 1 98 ? 5.235 -8.148 -7.308 1.00 98.12 98 PRO A C 1
ATOM 776 O O . PRO A 1 98 ? 6.389 -8.241 -6.882 1.00 98.12 98 PRO A O 1
ATOM 779 N N . GLY A 1 99 ? 4.312 -9.101 -7.162 1.00 98.12 99 GLY A N 1
ATOM 780 C CA . GLY A 1 99 ? 4.631 -10.494 -6.859 1.00 98.12 99 GLY A CA 1
ATOM 781 C C . GLY A 1 99 ? 5.015 -11.247 -8.134 1.00 98.12 99 GLY A C 1
ATOM 782 O O . GLY A 1 99 ? 5.176 -10.638 -9.193 1.00 98.12 99 GLY A O 1
ATOM 783 N N . VAL A 1 100 ? 5.126 -12.574 -8.062 1.00 98.44 100 VAL A N 1
ATOM 784 C CA . VAL A 1 100 ? 5.560 -13.424 -9.190 1.00 98.44 100 VAL A CA 1
ATOM 785 C C . VAL A 1 100 ? 4.749 -13.150 -10.463 1.00 98.44 100 VAL A C 1
ATOM 787 O O . VAL A 1 100 ? 5.327 -12.907 -11.524 1.00 98.44 100 VAL A O 1
ATOM 790 N N . PHE A 1 101 ? 3.417 -13.115 -10.360 1.00 98.06 101 PHE A N 1
ATOM 791 C CA . PHE A 1 101 ? 2.543 -12.869 -11.508 1.00 98.06 101 PHE A CA 1
ATOM 792 C C . PHE A 1 101 ? 2.763 -11.481 -12.128 1.00 98.06 101 PHE A C 1
ATOM 794 O O . PHE A 1 101 ? 3.027 -11.366 -13.327 1.00 98.06 101 PHE A O 1
ATOM 801 N N . TYR A 1 102 ? 2.682 -10.410 -11.328 1.00 97.38 102 TYR A N 1
ATOM 802 C CA . TYR A 1 102 ? 2.840 -9.048 -11.851 1.00 97.38 102 TYR A CA 1
ATOM 803 C C . TYR A 1 102 ? 4.273 -8.743 -12.298 1.00 97.38 102 TYR A C 1
ATOM 805 O O . TYR A 1 102 ? 4.460 -7.877 -13.156 1.00 97.38 102 TYR A O 1
ATOM 813 N N . PHE A 1 103 ? 5.267 -9.456 -11.766 1.00 98.19 103 PHE A N 1
ATOM 814 C CA . PHE A 1 103 ? 6.646 -9.395 -12.234 1.00 98.19 103 PHE A CA 1
ATOM 815 C C . PHE A 1 103 ? 6.762 -9.980 -13.644 1.00 98.19 103 PHE A C 1
ATOM 817 O O . PHE A 1 103 ? 7.222 -9.285 -14.549 1.00 98.19 103 PHE A O 1
ATOM 824 N N . ALA A 1 104 ? 6.251 -11.197 -13.864 1.00 97.88 104 ALA A N 1
ATOM 825 C CA . ALA A 1 104 ? 6.225 -11.830 -15.184 1.00 97.88 104 ALA A CA 1
ATOM 826 C C . ALA A 1 104 ? 5.437 -10.993 -16.207 1.00 97.88 104 ALA A C 1
ATOM 828 O O . ALA A 1 104 ? 5.921 -10.712 -17.302 1.00 97.88 104 ALA A O 1
ATOM 829 N N . HIS A 1 105 ? 4.259 -10.496 -15.822 1.00 96.50 105 HIS A N 1
ATOM 830 C CA . HIS A 1 105 ? 3.483 -9.570 -16.647 1.00 96.50 105 HIS A CA 1
ATOM 831 C C . HIS A 1 105 ? 4.256 -8.270 -16.949 1.00 96.50 105 HIS A C 1
ATOM 833 O O . HI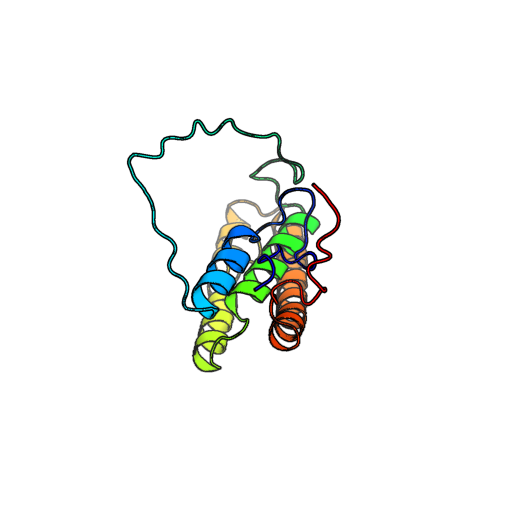S A 1 105 ? 4.191 -7.733 -18.057 1.00 96.50 105 HIS A O 1
ATOM 839 N N . GLY A 1 106 ? 5.007 -7.753 -15.972 1.00 96.00 106 GLY A N 1
ATOM 840 C CA . GLY A 1 106 ? 5.835 -6.558 -16.105 1.00 96.00 106 GLY A CA 1
ATOM 841 C C . GLY A 1 106 ? 6.994 -6.721 -17.086 1.00 96.00 106 GLY A C 1
ATOM 842 O O . GLY A 1 106 ? 7.251 -5.790 -17.845 1.00 96.00 106 GLY A O 1
ATOM 843 N N . LEU A 1 107 ? 7.625 -7.901 -17.136 1.00 97.50 107 LEU A N 1
ATOM 844 C CA . LEU A 1 107 ? 8.673 -8.214 -18.117 1.00 97.50 107 LEU A CA 1
ATOM 845 C C . LEU A 1 107 ? 8.165 -8.072 -19.558 1.00 97.50 107 LEU A C 1
ATOM 847 O O . LEU A 1 107 ? 8.901 -7.606 -20.421 1.00 97.50 107 LEU A O 1
ATOM 851 N N . VAL A 1 108 ? 6.900 -8.422 -19.806 1.00 97.19 108 VAL A N 1
ATOM 852 C CA . VAL A 1 108 ? 6.287 -8.331 -21.140 1.00 97.19 108 VAL A CA 1
ATOM 853 C C . VAL A 1 108 ? 5.786 -6.919 -21.442 1.00 97.19 108 VAL A C 1
ATOM 855 O O . VAL A 1 108 ? 6.001 -6.403 -22.534 1.00 97.19 108 VAL A O 1
ATOM 858 N N . LYS A 1 109 ? 5.077 -6.285 -20.502 1.00 95.81 109 LYS A N 1
ATOM 859 C CA . LYS A 1 109 ? 4.352 -5.033 -20.781 1.00 95.81 109 LYS A CA 1
ATOM 860 C C . LYS A 1 109 ? 5.153 -3.758 -20.536 1.00 95.81 109 LYS A C 1
ATOM 862 O O . LYS A 1 109 ? 4.805 -2.729 -21.102 1.00 95.81 109 LYS A O 1
ATOM 867 N N . ARG A 1 110 ? 6.151 -3.797 -19.652 1.00 93.94 110 ARG A N 1
ATOM 868 C CA . ARG A 1 110 ? 6.865 -2.609 -19.150 1.00 93.94 110 ARG A CA 1
ATOM 869 C C . ARG A 1 110 ? 8.251 -2.961 -18.585 1.00 93.94 110 ARG A C 1
ATOM 871 O O . ARG A 1 110 ? 8.530 -2.710 -17.409 1.00 93.94 110 ARG A O 1
ATOM 878 N N . PRO A 1 111 ? 9.128 -3.590 -19.391 1.00 95.81 111 PRO A N 1
ATOM 879 C CA . PRO A 1 111 ? 10.425 -4.065 -18.912 1.00 95.81 111 PRO A CA 1
ATOM 880 C C . PRO A 1 111 ? 11.339 -2.928 -18.436 1.00 95.81 111 PRO A C 1
ATOM 882 O O . PRO A 1 111 ? 12.157 -3.140 -17.544 1.00 95.81 111 PRO A O 1
ATOM 885 N N . LYS A 1 112 ? 11.190 -1.717 -18.993 1.00 96.12 112 LYS A N 1
ATOM 886 C CA . LYS A 1 112 ? 12.016 -0.549 -18.644 1.00 96.12 112 LYS A CA 1
ATOM 887 C C . LYS A 1 112 ? 11.684 -0.008 -17.252 1.00 96.12 112 LYS A C 1
ATOM 889 O O . LYS A 1 112 ? 12.579 0.373 -16.504 1.00 96.12 112 LYS A O 1
ATOM 894 N N . GLU A 1 113 ? 10.408 -0.002 -16.887 1.00 95.75 113 GLU A N 1
ATOM 895 C CA . GLU A 1 113 ? 9.907 0.507 -15.611 1.00 95.75 113 GLU A CA 1
ATOM 896 C C . GLU A 1 113 ? 9.987 -0.545 -14.497 1.00 95.75 113 GLU A C 1
ATOM 898 O O . GLU A 1 113 ? 10.024 -0.192 -13.317 1.00 95.75 113 GLU A O 1
ATOM 903 N N . LEU A 1 114 ? 10.030 -1.837 -14.844 1.00 97.19 114 LEU A N 1
ATOM 904 C CA . LEU A 1 114 ? 9.977 -2.940 -13.882 1.00 97.19 114 LEU A CA 1
ATOM 905 C C . LEU A 1 114 ? 11.011 -2.832 -12.743 1.00 97.19 114 LEU A C 1
ATOM 907 O O . LEU A 1 114 ? 10.599 -2.984 -11.593 1.00 97.19 114 LEU A O 1
ATOM 911 N N . PRO A 1 115 ? 12.303 -2.516 -12.971 1.00 97.94 115 PRO A N 1
ATOM 912 C CA . PRO A 1 115 ? 13.264 -2.376 -11.874 1.00 97.94 115 PRO A CA 1
ATOM 913 C C . PRO A 1 115 ? 12.888 -1.264 -10.887 1.00 97.94 115 PRO A C 1
ATOM 915 O O . PRO A 1 115 ? 13.077 -1.408 -9.679 1.00 97.94 115 PRO A O 1
ATOM 918 N N . THR A 1 116 ? 12.337 -0.160 -11.394 1.00 97.06 116 THR A N 1
ATOM 919 C CA . THR A 1 116 ? 11.867 0.977 -10.593 1.00 97.06 116 THR A CA 1
ATOM 920 C C . THR A 1 116 ? 10.667 0.580 -9.742 1.00 97.06 116 THR A C 1
ATOM 922 O O . THR A 1 116 ? 10.652 0.855 -8.541 1.00 97.06 116 THR A O 1
ATOM 925 N N . ILE A 1 117 ? 9.708 -0.127 -10.346 1.00 97.75 117 ILE A N 1
ATOM 926 C CA . ILE A 1 117 ? 8.509 -0.635 -9.674 1.00 97.75 117 ILE A CA 1
ATOM 927 C C . ILE A 1 117 ? 8.894 -1.646 -8.590 1.00 97.75 117 ILE A C 1
ATOM 929 O O . ILE A 1 117 ? 8.443 -1.527 -7.458 1.00 97.75 117 ILE A O 1
ATOM 933 N N . VAL A 1 118 ? 9.755 -2.618 -8.903 1.00 98.31 118 VAL A N 1
ATOM 934 C CA . VAL A 1 118 ? 10.196 -3.653 -7.953 1.00 98.31 118 VAL A CA 1
ATOM 935 C C . VAL A 1 118 ? 10.903 -3.018 -6.761 1.00 98.31 118 VAL A C 1
ATOM 937 O O . VAL A 1 118 ? 10.557 -3.317 -5.621 1.00 98.31 118 VAL A O 1
ATOM 940 N N . ARG A 1 119 ? 11.861 -2.112 -7.007 1.00 98.31 119 ARG A N 1
ATOM 941 C CA . ARG A 1 119 ? 12.604 -1.443 -5.931 1.00 98.31 119 ARG A CA 1
ATOM 942 C C . ARG A 1 119 ? 11.689 -0.599 -5.053 1.00 98.31 119 ARG A C 1
ATOM 944 O O . ARG A 1 119 ? 11.754 -0.746 -3.840 1.00 98.31 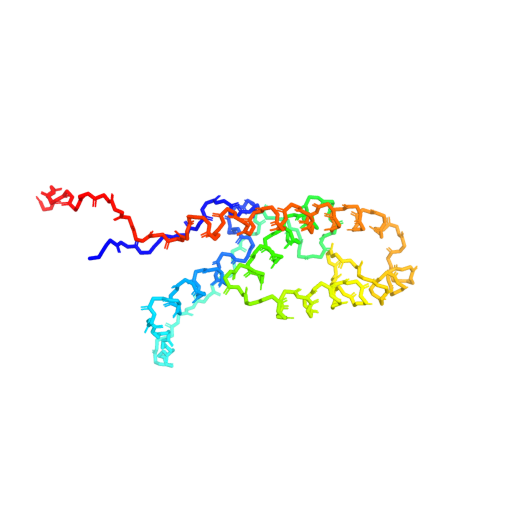119 ARG A O 1
ATOM 951 N N . GLY A 1 120 ? 10.865 0.265 -5.651 1.00 98.06 120 GLY A N 1
ATOM 952 C CA . GLY A 1 120 ? 9.951 1.135 -4.906 1.00 98.06 120 GLY A CA 1
ATOM 953 C C . GLY A 1 120 ? 8.877 0.344 -4.162 1.00 98.06 120 GLY A C 1
ATOM 954 O O . GLY A 1 120 ? 8.661 0.563 -2.974 1.00 98.06 120 GLY A O 1
ATOM 955 N N . GLY A 1 121 ? 8.257 -0.623 -4.835 1.00 98.25 121 GLY A N 1
ATOM 956 C CA . GLY A 1 121 ? 7.219 -1.480 -4.277 1.00 98.25 121 GLY A CA 1
ATOM 957 C C . GLY A 1 121 ? 7.699 -2.282 -3.077 1.00 98.25 121 GLY A C 1
ATOM 958 O O . GLY A 1 121 ? 7.144 -2.144 -1.993 1.00 98.25 121 GLY A O 1
ATOM 959 N N . TRP A 1 122 ? 8.770 -3.066 -3.219 1.00 98.56 122 TRP A N 1
ATOM 960 C CA . TRP A 1 122 ? 9.246 -3.905 -2.116 1.00 98.56 122 TRP A CA 1
ATOM 961 C C . TRP A 1 122 ? 9.848 -3.093 -0.965 1.00 98.56 122 TRP A C 1
ATOM 963 O O . TRP A 1 122 ? 9.624 -3.446 0.192 1.00 98.56 122 TRP A O 1
ATOM 973 N N . SER A 1 123 ? 10.529 -1.967 -1.226 1.00 98.56 123 SER A N 1
ATOM 974 C CA . SER A 1 123 ? 10.938 -1.075 -0.130 1.00 98.56 123 SER A CA 1
ATOM 975 C C . SER A 1 123 ? 9.725 -0.460 0.576 1.00 98.56 123 SER A C 1
ATOM 977 O O . SER A 1 123 ? 9.722 -0.344 1.802 1.00 98.56 123 SER A O 1
ATOM 979 N N . GLY A 1 124 ? 8.672 -0.133 -0.179 1.00 98.44 124 GLY A N 1
ATOM 980 C CA . GLY A 1 124 ? 7.393 0.337 0.350 1.00 98.44 124 GLY A CA 1
ATOM 981 C C . GLY A 1 124 ? 6.694 -0.732 1.181 1.00 98.44 124 GLY A C 1
ATOM 982 O O . GLY A 1 124 ? 6.171 -0.431 2.244 1.00 98.44 124 GLY A O 1
ATOM 983 N N . PHE A 1 125 ? 6.758 -1.998 0.770 1.00 98.62 125 PHE A N 1
ATOM 984 C CA . PHE A 1 125 ? 6.168 -3.114 1.504 1.00 98.62 125 PHE A CA 1
ATOM 985 C C . PHE A 1 125 ? 6.733 -3.225 2.924 1.00 98.62 125 PHE A C 1
ATOM 987 O O . PHE A 1 125 ? 5.980 -3.242 3.898 1.00 98.62 125 PHE A O 1
ATOM 994 N N . PHE A 1 126 ? 8.061 -3.224 3.066 1.00 98.38 126 PHE A N 1
ATOM 995 C CA . PHE A 1 126 ? 8.696 -3.276 4.385 1.00 98.38 126 PHE A CA 1
ATOM 996 C C . PHE A 1 126 ? 8.443 -2.010 5.210 1.00 98.38 126 PHE A C 1
ATOM 998 O O . PHE A 1 126 ? 8.198 -2.105 6.416 1.00 98.38 126 PHE A O 1
ATOM 1005 N N . ALA A 1 127 ? 8.443 -0.834 4.575 1.00 98.31 127 ALA A N 1
ATOM 1006 C CA . ALA A 1 127 ? 8.072 0.413 5.240 1.00 98.31 127 ALA A CA 1
ATOM 1007 C C . ALA A 1 127 ? 6.622 0.375 5.752 1.00 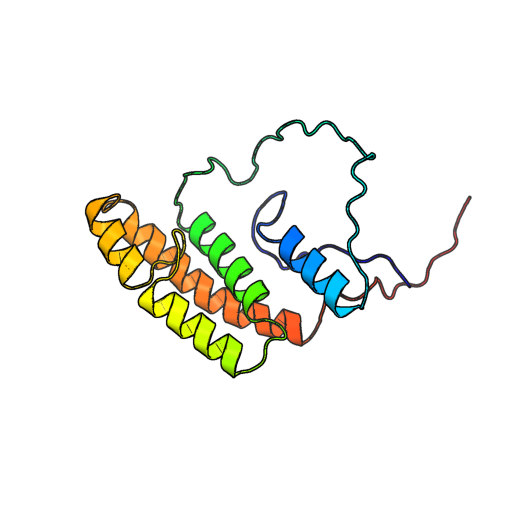98.31 127 ALA A C 1
ATOM 1009 O O . ALA A 1 127 ? 6.367 0.750 6.894 1.00 98.31 127 ALA A O 1
ATOM 1010 N N . GLY A 1 128 ? 5.690 -0.164 4.966 1.00 97.75 128 GLY A N 1
ATOM 1011 C CA . GLY A 1 128 ? 4.290 -0.337 5.345 1.00 97.75 128 GLY A CA 1
ATOM 1012 C C . GLY A 1 128 ? 4.095 -1.311 6.505 1.00 97.75 128 GLY A C 1
ATOM 1013 O O . GLY A 1 128 ? 3.296 -1.050 7.400 1.00 97.75 128 GLY A O 1
ATOM 1014 N N . LEU A 1 129 ? 4.873 -2.400 6.564 1.00 97.38 129 LEU A N 1
ATOM 1015 C CA . LEU A 1 129 ? 4.873 -3.297 7.728 1.00 97.38 129 LEU A CA 1
ATOM 1016 C C . LEU A 1 129 ? 5.346 -2.589 9.005 1.00 97.38 129 LEU A C 1
ATOM 1018 O O . LEU A 1 129 ? 4.826 -2.860 10.088 1.00 97.38 129 LEU A O 1
ATOM 1022 N N . LYS A 1 130 ? 6.327 -1.683 8.898 1.00 96.69 130 LYS A N 1
ATOM 1023 C CA . LYS A 1 130 ? 6.769 -0.852 10.026 1.00 96.69 130 LYS A CA 1
ATOM 1024 C C . LYS A 1 130 ? 5.683 0.149 10.428 1.00 96.69 130 LYS A C 1
ATOM 1026 O O . LYS A 1 130 ? 5.336 0.198 11.605 1.00 96.69 130 LYS A O 1
ATOM 1031 N N . LEU A 1 131 ? 5.117 0.871 9.462 1.00 95.19 131 LEU A N 1
ATOM 1032 C CA . LEU A 1 131 ? 4.050 1.851 9.676 1.00 95.19 131 LEU A CA 1
ATOM 1033 C C . LEU A 1 131 ? 2.801 1.211 10.303 1.00 95.19 131 LEU A C 1
ATOM 1035 O O . LEU A 1 131 ? 2.206 1.778 11.213 1.00 95.19 131 LEU A O 1
ATOM 1039 N N . SER A 1 132 ? 2.457 -0.022 9.919 1.00 94.00 132 SER A N 1
ATOM 1040 C CA . SER A 1 132 ? 1.353 -0.764 10.540 1.00 94.00 132 SER A CA 1
ATOM 1041 C C . SER A 1 132 ? 1.524 -0.936 12.049 1.00 94.00 132 SER A C 1
ATOM 1043 O O . SER A 1 132 ? 0.574 -0.767 12.809 1.00 94.00 132 SER A O 1
ATOM 1045 N N . LYS A 1 133 ? 2.747 -1.218 12.514 1.00 93.00 133 LYS A N 1
ATOM 1046 C CA . LYS A 1 133 ? 3.020 -1.330 13.954 1.00 93.00 133 LYS A CA 1
ATOM 1047 C C . LYS A 1 133 ? 2.822 0.006 14.670 1.00 93.00 133 LYS A C 1
ATOM 1049 O O . LYS A 1 133 ? 2.485 0.017 15.849 1.00 93.00 133 LYS A O 1
ATOM 1054 N N . GLU A 1 134 ? 3.050 1.126 13.991 1.00 90.94 134 GLU A N 1
ATOM 1055 C CA . GLU A 1 134 ? 2.786 2.460 14.540 1.00 90.94 134 GLU A CA 1
ATOM 1056 C C . GLU A 1 134 ? 1.282 2.742 14.608 1.00 90.94 134 GLU A C 1
ATOM 1058 O O . GLU A 1 134 ? 0.812 3.258 15.621 1.00 90.94 134 GLU A O 1
ATOM 1063 N N . PHE A 1 135 ? 0.513 2.331 13.595 1.00 89.19 135 PHE A N 1
ATOM 1064 C CA . PHE A 1 135 ? -0.952 2.398 13.615 1.00 89.19 135 PHE A CA 1
ATOM 1065 C C . PHE A 1 135 ? -1.559 1.563 14.746 1.00 89.19 135 PHE A C 1
ATOM 1067 O O . PHE A 1 135 ? -2.495 2.009 15.399 1.00 89.19 135 PHE A O 1
ATOM 1074 N N . GLU A 1 136 ? -1.017 0.374 15.015 1.00 86.69 136 GLU A N 1
ATOM 1075 C CA . GLU A 1 136 ? -1.488 -0.494 16.103 1.00 86.69 136 GLU A CA 1
ATOM 1076 C C . GLU A 1 136 ? -1.161 0.075 17.494 1.00 86.69 136 GLU A C 1
ATOM 1078 O O . GLU A 1 136 ? -1.964 -0.045 18.417 1.00 86.69 136 GLU A O 1
ATOM 1083 N N . LYS A 1 137 ? -0.004 0.732 17.659 1.00 85.94 137 LYS A N 1
ATOM 1084 C CA . LYS A 1 137 ? 0.382 1.374 18.931 1.00 85.94 137 LYS A CA 1
ATOM 1085 C C . LYS A 1 137 ? -0.452 2.615 19.232 1.00 85.94 137 LYS A C 1
ATOM 1087 O O . LYS A 1 137 ? -0.855 2.842 20.373 1.00 85.94 137 LYS A O 1
ATOM 1092 N N . THR A 1 138 ? -0.669 3.442 18.217 1.00 79.62 138 THR A N 1
ATOM 1093 C CA . THR A 1 138 ? -1.420 4.692 18.317 1.00 79.62 138 THR A CA 1
ATOM 1094 C C . THR A 1 138 ? -2.468 4.724 17.209 1.00 79.62 138 THR A C 1
ATOM 1096 O O . THR A 1 138 ? -2.242 5.338 16.161 1.00 79.62 138 THR A O 1
ATOM 1099 N N . PRO A 1 139 ? -3.621 4.055 17.413 1.00 72.44 139 PRO A N 1
ATOM 1100 C CA . PRO A 1 139 ? -4.711 4.115 16.450 1.00 72.44 139 PRO A CA 1
ATOM 1101 C C . PRO A 1 139 ? -5.222 5.557 16.341 1.00 72.44 139 PRO A C 1
ATOM 1103 O O . PRO A 1 139 ? -5.032 6.330 17.288 1.00 72.44 139 PRO A O 1
ATOM 1106 N N . PRO A 1 140 ? -5.877 5.939 15.232 1.00 65.38 140 PRO A N 1
ATOM 1107 C CA . PRO A 1 140 ? -6.436 7.271 15.062 1.00 65.38 140 PRO A CA 1
ATOM 1108 C C . PRO A 1 140 ? -7.420 7.537 16.197 1.00 65.38 140 PRO A C 1
ATOM 1110 O O . PRO A 1 140 ? -8.497 6.946 16.273 1.00 65.38 140 PRO A O 1
ATOM 1113 N N . ARG A 1 141 ? -7.013 8.380 17.146 1.00 60.25 141 ARG A N 1
ATOM 1114 C CA . ARG A 1 141 ? -7.875 8.802 18.245 1.00 60.25 141 ARG A CA 1
ATOM 1115 C C . ARG A 1 141 ? -8.646 10.030 17.791 1.00 60.25 141 ARG A C 1
ATOM 1117 O O . ARG A 1 141 ? -8.128 10.872 17.058 1.00 60.25 141 ARG A O 1
ATOM 1124 N N . PHE A 1 142 ? -9.867 10.171 18.295 1.00 54.53 142 PHE A N 1
ATOM 1125 C CA . PHE A 1 142 ? -10.485 11.487 18.397 1.00 54.53 142 PHE A CA 1
ATOM 1126 C C . PHE A 1 142 ? -9.492 12.446 19.056 1.00 54.53 142 PHE A C 1
ATOM 1128 O O . PHE A 1 142 ? -8.781 12.032 19.974 1.00 54.53 142 PHE A O 1
ATOM 1135 N N . ALA A 1 143 ? -9.441 13.706 18.621 1.00 47.22 143 ALA A N 1
ATOM 1136 C CA . ALA A 1 143 ? -8.613 14.702 19.292 1.00 47.22 143 ALA A CA 1
ATOM 1137 C C . ALA A 1 143 ? -8.923 14.699 20.802 1.00 47.22 143 ALA A C 1
ATOM 1139 O O . ALA A 1 143 ? -9.985 15.155 21.222 1.00 47.22 143 ALA A O 1
ATOM 1140 N N . THR A 1 144 ? -8.012 14.173 21.623 1.00 40.50 144 THR A N 1
ATOM 1141 C CA . THR A 1 144 ? -8.044 14.338 23.080 1.00 40.50 144 THR A CA 1
ATOM 1142 C C . THR A 1 144 ? -7.395 15.678 23.402 1.00 40.50 144 THR A C 1
ATOM 1144 O O . THR A 1 144 ? -6.340 15.744 24.022 1.00 40.50 144 THR A O 1
ATOM 1147 N N . GLY A 1 145 ? -7.982 16.750 22.879 1.00 40.16 145 GLY A N 1
ATOM 1148 C CA . GLY A 1 145 ? -7.749 18.103 23.359 1.00 40.16 145 GLY A CA 1
ATOM 1149 C C . GLY A 1 145 ? -9.005 18.554 24.101 1.00 40.16 145 GLY A C 1
ATOM 1150 O O . GLY A 1 145 ? -10.099 18.125 23.715 1.00 40.16 145 GLY A O 1
ATOM 1151 N N . PRO A 1 146 ? -8.897 19.382 25.155 1.00 32.84 146 PRO A N 1
ATOM 1152 C CA . PRO A 1 146 ? -10.076 20.035 25.701 1.00 32.84 146 PRO A CA 1
ATOM 1153 C C . PRO A 1 146 ? -10.802 20.741 24.552 1.00 32.84 146 PRO A C 1
ATOM 1155 O O . PRO A 1 146 ? -10.172 21.423 23.739 1.00 32.84 146 PRO A O 1
ATOM 1158 N N . ILE A 1 147 ? -12.122 20.557 24.467 1.00 46.53 147 ILE A N 1
ATOM 1159 C CA . ILE A 1 147 ? -12.969 21.444 23.672 1.00 46.53 147 ILE A CA 1
ATOM 1160 C C . ILE A 1 147 ? -12.824 22.799 24.356 1.00 46.53 147 ILE A C 1
ATOM 1162 O O . ILE A 1 147 ? -13.438 23.053 25.390 1.00 46.53 147 ILE A O 1
ATOM 1166 N N . ASN A 1 148 ? -11.916 23.630 23.853 1.00 39.94 148 ASN A N 1
ATOM 1167 C CA . ASN A 1 148 ? -11.806 24.996 24.311 1.00 39.94 148 ASN A CA 1
ATOM 1168 C C . ASN A 1 148 ? -13.034 25.708 23.742 1.00 39.94 148 ASN A C 1
ATOM 1170 O O . ASN A 1 148 ? -13.024 26.155 22.598 1.00 39.94 148 ASN A O 1
ATOM 1174 N N . ASN A 1 149 ? -14.118 25.724 24.520 1.00 43.78 149 ASN A N 1
ATOM 1175 C CA . ASN A 1 149 ? -15.256 26.606 24.302 1.00 43.78 149 ASN A CA 1
ATOM 1176 C C . ASN A 1 149 ? -14.756 28.045 24.468 1.00 43.78 149 ASN A C 1
ATOM 1178 O O . ASN A 1 149 ? -14.882 28.642 25.535 1.00 43.78 149 ASN A O 1
ATOM 1182 N N . LYS A 1 150 ? -14.135 28.594 23.427 1.00 41.56 150 LYS A N 1
ATOM 1183 C CA . LYS A 1 150 ? -13.860 30.022 23.315 1.00 41.56 150 LYS A CA 1
ATOM 1184 C C . LYS A 1 150 ? -14.423 30.530 21.992 1.00 41.56 150 LYS A C 1
ATOM 1186 O O . LYS A 1 150 ? -13.745 30.454 20.976 1.00 41.56 150 LYS A O 1
ATOM 1191 N N . GLY A 1 151 ? -15.657 31.028 22.116 1.00 38.62 151 GLY A N 1
ATOM 1192 C CA . GLY A 1 151 ? -16.383 31.987 21.274 1.00 38.62 151 GLY A CA 1
ATOM 1193 C C . GLY A 1 151 ? -16.869 31.479 19.917 1.00 38.62 151 GLY A C 1
ATOM 1194 O O . GLY A 1 151 ? -16.122 30.811 19.215 1.00 38.62 151 GLY A O 1
ATOM 1195 N N . MET A 1 152 ? -18.103 31.703 19.450 1.00 35.47 152 MET A N 1
ATOM 1196 C CA . MET A 1 152 ? -19.119 32.732 19.766 1.00 35.47 152 MET A CA 1
ATOM 1197 C C . MET A 1 152 ? -18.584 34.131 20.065 1.00 35.47 152 MET A C 1
ATOM 1199 O O . MET A 1 152 ? -18.069 34.354 21.181 1.00 35.47 152 MET A O 1
#

Secondary structure (DSSP, 8-state):
-------TTS-SSSS-TTHHHHHHHHHHHTT------TT-----PPPPPTT--TT---HHHHHHHHHHHHHHHHTT--HHHHHHHHHHHHHTB-SSSB-HHHHHHHHHH-TTTHHHHHHHHHHHHHHHHHHHHHHHHS------S-------

Foldseek 3Di:
DADQDFDPPQDDPDPRPCSVVLSVVLCVVVVHDDDDDPVPDDDDDDDDDPRDDPPDQALRVLQRNQLNVLLSQQAPDDPVSNVVVVVCLQCQNDCQAGHPNNLVVCVPPPVPSSVSSNNSNVNSNVNSVVNNVVCNVPPRDRPPDPPPPDDD

Radius of gyration: 18.22 Å; chains: 1; bounding box: 44×48×47 Å

Sequence (152 aa):
MGPLKFDERLLGKGAQVGNDSWFSLSVKQLGLKVMLNPQAMVDHFPAERADGARDSLTKEKCFENTANYVAISVSNQNLWTKFKFIIFHLLIGNRFCPGVFYFAHGLVKRPKELPTIVRGGWSGFFAGLKLSKEFEKTPPRFATGPINNKGM